Protein AF-A0A0Q6G2B2-F1 (afdb_monomer)

Secondary structure (DSSP, 8-state):
--PPPHHHHHHHHHHHHHHHHHTT--TTSHHHHHHHHHHHHHHHTT---HHHHHHHHHHHHHHHHHH--

Foldseek 3Di:
DPDQDPVNVVLLVVLLVVLCVVVVHDCPPPLNVVLSVQLVVCVVVVNPDSVVSSVVSVVSSVVVVVVVD

Solvent-accessible surface area (backbone atoms only — not comparable to full-atom values): 4043 Å² total; per-residue (Å²): 131,86,73,80,46,74,68,52,51,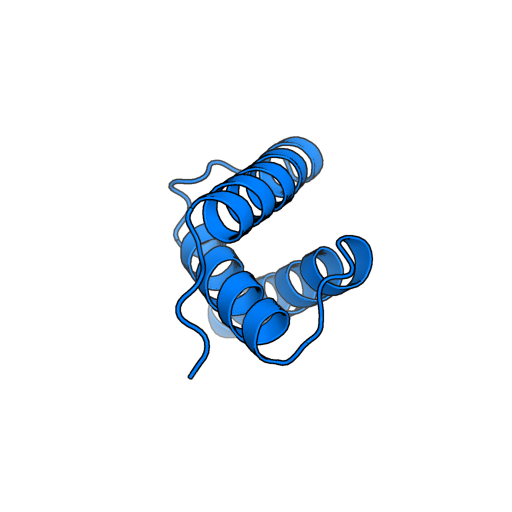51,52,52,50,53,55,49,49,54,49,27,63,75,67,75,46,58,84,83,39,73,69,37,54,54,32,55,54,50,41,52,54,37,40,76,72,68,51,74,52,65,69,59,45,49,52,52,33,54,53,49,48,57,49,53,59,59,72,74,105

pLDDT: mean 78.72, std 10.4, range [45.06, 87.56]

Radius of gyration: 12.01 Å; Cα contacts (8 Å, |Δi|>4): 38; chains: 1; bounding box: 25×25×31 Å

Mean predicted aligned error: 6.54 Å

Nearest PDB structures (foldseek):
  7jzn-assembly1_E  TM=4.537E-01  e=2.964E+00  synthetic construct

Structure (mmCIF, N/CA/C/O backbone):
data_AF-A0A0Q6G2B2-F1
#
_entry.id   AF-A0A0Q6G2B2-F1
#
loop_
_atom_site.group_PDB
_atom_site.id
_atom_site.type_symbol
_atom_site.label_atom_id
_atom_site.label_alt_id
_atom_site.label_comp_id
_atom_site.label_asym_id
_atom_site.label_entity_id
_atom_site.label_seq_id
_atom_site.pdbx_PDB_ins_code
_atom_site.Cartn_x
_atom_site.Cartn_y
_atom_site.Cartn_z
_atom_site.occupancy
_atom_site.B_iso_or_equiv
_atom_site.auth_seq_id
_atom_site.auth_comp_id
_atom_site.auth_asym_id
_atom_site.auth_atom_id
_atom_site.pdbx_PDB_model_num
ATOM 1 N N . MET A 1 1 ? 11.481 -14.608 -9.708 1.00 46.72 1 MET A N 1
ATOM 2 C CA . MET A 1 1 ? 11.041 -13.515 -8.822 1.00 46.72 1 MET A CA 1
ATOM 3 C C . MET A 1 1 ? 11.517 -12.244 -9.476 1.00 46.72 1 MET A C 1
ATOM 5 O O . MET A 1 1 ? 12.718 -12.010 -9.475 1.00 46.72 1 MET A O 1
ATOM 9 N N . ASP A 1 2 ? 10.612 -11.506 -10.110 1.00 57.16 2 ASP A N 1
ATOM 10 C CA . ASP A 1 2 ? 10.924 -10.161 -10.585 1.00 57.16 2 ASP A CA 1
ATOM 11 C C . ASP A 1 2 ? 11.176 -9.293 -9.353 1.00 57.16 2 ASP A C 1
ATOM 13 O O . ASP A 1 2 ? 10.292 -9.109 -8.510 1.00 57.16 2 ASP A O 1
ATOM 17 N N . ALA A 1 3 ? 12.422 -8.860 -9.185 1.00 67.69 3 ALA A N 1
ATOM 18 C CA . ALA A 1 3 ? 12.747 -7.842 -8.206 1.00 67.69 3 ALA A CA 1
ATOM 19 C C . ALA A 1 3 ? 12.052 -6.552 -8.653 1.00 67.69 3 ALA A C 1
ATOM 21 O O . ALA A 1 3 ? 12.172 -6.182 -9.817 1.00 67.69 3 ALA A O 1
ATOM 22 N N . LEU A 1 4 ? 11.319 -5.892 -7.751 1.00 73.25 4 LEU A N 1
ATOM 23 C CA . LEU A 1 4 ? 10.729 -4.586 -8.048 1.00 73.25 4 LEU A CA 1
ATOM 24 C C . L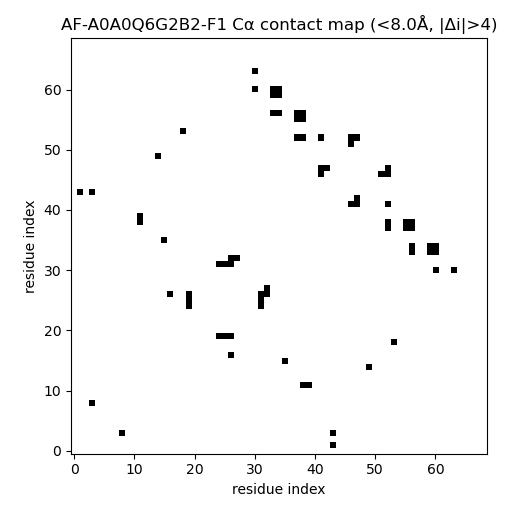EU A 1 4 ? 11.844 -3.649 -8.523 1.00 73.25 4 LEU A C 1
ATOM 26 O O . LEU A 1 4 ? 12.819 -3.433 -7.795 1.00 73.25 4 LEU A O 1
ATOM 30 N N . CYS A 1 5 ? 11.718 -3.117 -9.737 1.00 83.06 5 CYS A N 1
ATOM 31 C CA . CYS A 1 5 ? 12.659 -2.127 -10.233 1.00 83.06 5 CYS A CA 1
ATOM 32 C C . CYS A 1 5 ? 12.432 -0.790 -9.521 1.00 83.06 5 CYS A C 1
ATOM 34 O O . CYS A 1 5 ? 11.399 -0.559 -8.890 1.00 83.06 5 CYS A O 1
ATOM 36 N N . ALA A 1 6 ? 13.402 0.119 -9.630 1.00 82.81 6 ALA A N 1
ATOM 37 C CA . ALA A 1 6 ? 13.278 1.456 -9.051 1.00 82.81 6 ALA A CA 1
ATOM 38 C C . ALA A 1 6 ? 12.006 2.182 -9.536 1.00 82.81 6 ALA A C 1
ATOM 40 O O . ALA A 1 6 ? 11.357 2.859 -8.746 1.00 82.81 6 ALA A O 1
ATOM 41 N N . GLU A 1 7 ? 11.613 1.972 -10.796 1.00 83.31 7 GLU A N 1
ATOM 42 C CA . GLU A 1 7 ? 10.376 2.506 -11.384 1.00 83.31 7 GLU A CA 1
ATOM 43 C C . GLU A 1 7 ? 9.108 1.905 -10.759 1.00 83.31 7 GLU A C 1
ATOM 45 O O . GLU A 1 7 ? 8.148 2.630 -10.487 1.00 83.31 7 GLU A O 1
ATOM 50 N N . ASP A 1 8 ? 9.102 0.601 -10.463 1.00 83.19 8 ASP A N 1
ATOM 51 C CA . ASP A 1 8 ? 7.985 -0.029 -9.756 1.00 83.19 8 ASP A CA 1
ATOM 52 C C . ASP A 1 8 ? 7.884 0.502 -8.326 1.00 83.19 8 ASP A C 1
ATOM 54 O O . ASP A 1 8 ? 6.793 0.805 -7.854 1.00 83.19 8 ASP A O 1
ATOM 58 N N . ILE A 1 9 ? 9.017 0.661 -7.636 1.00 83.94 9 ILE A N 1
ATOM 59 C CA . ILE A 1 9 ? 9.051 1.212 -6.276 1.00 83.94 9 ILE A CA 1
ATOM 60 C C . ILE A 1 9 ? 8.526 2.651 -6.266 1.00 83.94 9 ILE A C 1
ATOM 62 O O . ILE A 1 9 ? 7.760 3.000 -5.368 1.00 83.94 9 ILE A O 1
ATOM 66 N N . ASP A 1 10 ? 8.902 3.474 -7.247 1.00 86.38 10 ASP A N 1
ATOM 67 C CA . ASP A 1 10 ? 8.422 4.855 -7.363 1.00 86.38 10 ASP A CA 1
ATOM 68 C C . ASP A 1 10 ? 6.908 4.903 -7.615 1.00 86.38 10 ASP A C 1
ATOM 70 O O . ASP A 1 10 ? 6.173 5.580 -6.892 1.00 86.38 10 ASP A O 1
ATOM 74 N N . THR A 1 11 ? 6.422 4.060 -8.532 1.00 84.62 11 THR A N 1
ATOM 75 C CA . THR A 1 11 ? 4.989 3.893 -8.815 1.00 84.62 11 THR A CA 1
ATOM 76 C C . THR A 1 11 ? 4.223 3.468 -7.563 1.00 84.62 11 THR A C 1
ATOM 78 O O . THR A 1 11 ? 3.206 4.069 -7.212 1.00 84.62 11 THR A O 1
ATOM 81 N N . LEU A 1 12 ? 4.725 2.466 -6.839 1.00 83.88 12 LEU A N 1
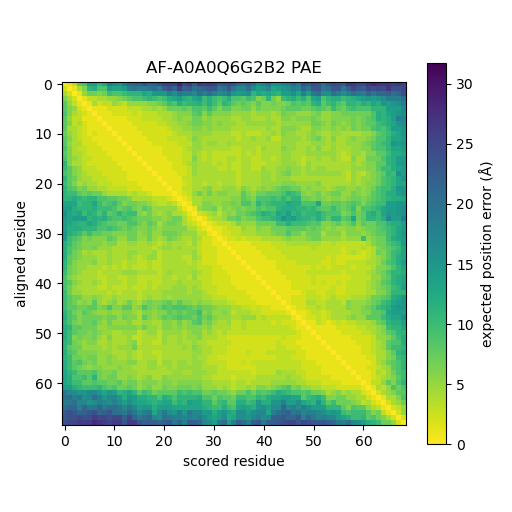ATOM 82 C CA . LEU A 1 12 ? 4.123 1.993 -5.596 1.00 83.88 12 LEU A CA 1
ATOM 83 C C . LEU A 1 12 ? 4.111 3.083 -4.521 1.00 83.88 12 LEU A C 1
ATOM 85 O O . LEU A 1 12 ? 3.108 3.243 -3.825 1.00 83.88 12 LEU A O 1
ATOM 89 N N . ARG A 1 13 ? 5.183 3.878 -4.413 1.00 85.06 13 ARG A N 1
ATOM 90 C CA . ARG A 1 13 ? 5.243 5.028 -3.500 1.00 85.06 13 ARG A CA 1
ATOM 91 C C . ARG A 1 13 ? 4.208 6.085 -3.845 1.00 85.06 13 ARG A C 1
ATOM 93 O O . ARG A 1 13 ? 3.611 6.631 -2.920 1.00 85.06 13 ARG A O 1
ATOM 100 N N . MET A 1 14 ? 3.999 6.359 -5.130 1.00 85.88 14 MET A N 1
ATOM 101 C CA . MET A 1 14 ? 3.029 7.341 -5.614 1.00 85.88 14 MET A CA 1
ATOM 102 C C . MET A 1 14 ? 1.585 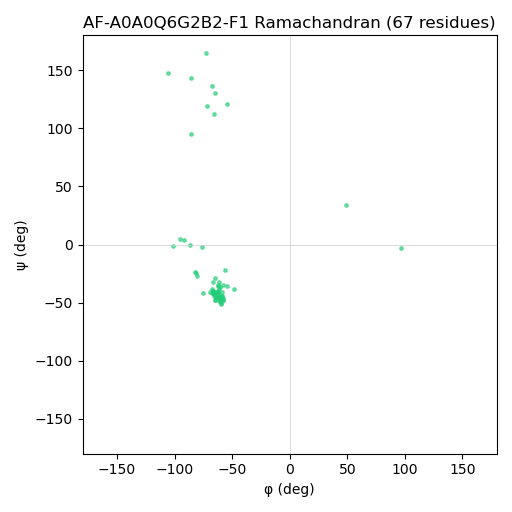6.879 -5.389 1.00 85.88 14 MET A C 1
ATOM 104 O O . MET A 1 14 ? 0.743 7.672 -4.971 1.00 85.88 14 MET A O 1
ATOM 108 N N . VAL A 1 15 ? 1.288 5.597 -5.619 1.00 83.50 15 VAL A N 1
ATOM 109 C CA . VAL A 1 15 ? -0.026 5.005 -5.304 1.00 83.50 15 VAL A CA 1
ATOM 110 C C . VAL A 1 15 ? -0.284 5.060 -3.800 1.00 83.50 15 VAL A C 1
ATOM 112 O O . VAL A 1 15 ? -1.373 5.427 -3.364 1.00 83.50 15 VAL A O 1
ATOM 115 N N . PHE A 1 16 ? 0.732 4.746 -2.999 1.00 83.75 16 PHE A N 1
ATOM 116 C CA . PHE A 1 16 ? 0.633 4.787 -1.547 1.00 83.75 16 PHE A CA 1
ATOM 117 C C . PHE A 1 16 ? 0.479 6.213 -0.996 1.00 83.75 16 PHE A C 1
ATOM 119 O O . PHE A 1 16 ? -0.301 6.418 -0.075 1.00 83.75 16 PHE A O 1
ATOM 126 N N . ASP A 1 17 ? 1.171 7.206 -1.568 1.00 85.19 17 ASP A N 1
ATOM 127 C CA . ASP A 1 17 ? 1.014 8.625 -1.200 1.00 85.19 17 ASP A CA 1
ATOM 128 C C . ASP A 1 17 ? -0.427 9.095 -1.427 1.00 85.19 17 ASP A C 1
ATOM 130 O O . ASP A 1 17 ? -1.070 9.576 -0.500 1.00 85.19 17 ASP A O 1
ATOM 134 N N . GLN A 1 18 ? -0.970 8.828 -2.619 1.00 84.12 18 GLN A N 1
ATOM 135 C CA . GLN A 1 18 ? -2.352 9.168 -2.964 1.00 84.12 18 GLN A CA 1
ATOM 136 C C . GLN A 1 18 ? -3.365 8.476 -2.048 1.00 84.12 18 GLN A C 1
ATOM 138 O O . GLN A 1 18 ? -4.389 9.059 -1.695 1.00 84.12 18 GLN A O 1
ATOM 143 N N . PHE A 1 19 ? -3.090 7.234 -1.643 1.00 82.56 19 PHE A N 1
ATOM 144 C CA . PHE A 1 19 ? -3.912 6.531 -0.665 1.00 82.56 19 PHE A CA 1
ATOM 145 C C . PHE A 1 19 ? -3.867 7.217 0.708 1.00 82.56 19 PHE A C 1
ATOM 147 O O . PHE A 1 19 ? -4.919 7.485 1.291 1.00 82.56 19 PHE A O 1
ATOM 154 N N . CYS A 1 20 ? -2.677 7.562 1.206 1.00 83.88 20 CYS A N 1
ATOM 155 C CA . CYS A 1 20 ? -2.514 8.306 2.455 1.00 83.88 20 CYS A CA 1
ATOM 156 C C . CYS A 1 20 ? -3.249 9.655 2.420 1.00 83.88 20 CYS A C 1
ATOM 158 O O . CYS A 1 20 ? -3.992 9.961 3.353 1.00 83.88 20 CYS A O 1
ATOM 160 N N . GLU A 1 21 ? -3.110 10.426 1.337 1.00 85.31 21 GLU A N 1
ATOM 161 C CA . GLU A 1 21 ? -3.808 11.703 1.152 1.00 85.31 21 GLU A CA 1
ATOM 162 C C . GLU A 1 21 ? -5.330 11.525 1.145 1.00 85.31 21 GLU A C 1
ATOM 164 O O . GLU A 1 21 ? -6.044 12.211 1.880 1.00 85.31 21 GLU A O 1
ATOM 169 N N . LYS A 1 22 ? -5.838 10.558 0.370 1.00 83.44 22 LYS A N 1
ATOM 170 C CA . LYS A 1 22 ? -7.276 10.278 0.253 1.00 83.44 22 LYS A CA 1
ATOM 171 C C . LYS A 1 22 ? -7.904 9.877 1.587 1.00 83.44 22 LYS A C 1
ATOM 173 O O . LYS A 1 22 ? -9.039 10.257 1.867 1.00 83.44 22 LYS A O 1
ATOM 178 N N . HIS A 1 23 ? -7.184 9.103 2.392 1.00 77.25 23 HIS A N 1
ATOM 179 C CA . HIS A 1 23 ? -7.667 8.602 3.678 1.00 77.25 23 HIS A CA 1
ATOM 180 C C . HIS A 1 23 ? -7.236 9.470 4.870 1.00 77.25 23 HIS A C 1
ATOM 182 O O . HIS A 1 23 ? -7.530 9.104 6.006 1.00 77.25 23 HIS A O 1
ATOM 188 N N . GLN A 1 24 ? -6.566 10.606 4.625 1.00 78.12 24 GLN A N 1
ATOM 189 C CA . GLN A 1 24 ? -6.003 11.500 5.647 1.00 78.12 24 GLN A CA 1
ATOM 190 C C . GLN A 1 24 ? -5.178 10.760 6.714 1.00 78.12 24 GLN A C 1
ATOM 192 O O . GLN A 1 24 ? -5.182 11.133 7.887 1.00 78.12 24 GLN A O 1
ATOM 197 N N . LYS A 1 25 ? -4.482 9.691 6.313 1.00 74.75 25 LYS A N 1
ATOM 198 C CA . LYS A 1 25 ? -3.648 8.875 7.200 1.00 74.75 25 LYS A CA 1
ATOM 199 C C . LYS A 1 25 ? -2.174 9.160 6.958 1.00 74.75 25 LYS A C 1
ATOM 201 O O . LYS A 1 25 ? -1.751 9.441 5.837 1.00 74.75 25 LYS A O 1
ATOM 206 N N . THR A 1 26 ? -1.374 9.064 8.010 1.00 74.69 26 THR A N 1
ATOM 207 C CA . THR A 1 26 ? 0.068 9.275 7.932 1.00 74.69 26 THR A CA 1
ATOM 208 C C . THR A 1 26 ? 0.774 7.988 7.536 1.00 74.69 26 THR A C 1
ATOM 210 O O . THR A 1 26 ? 0.441 6.906 8.001 1.00 74.69 26 THR A O 1
ATOM 213 N N . ARG A 1 27 ? 1.832 8.093 6.726 1.00 68.50 27 ARG A N 1
ATOM 214 C CA . ARG A 1 27 ? 2.672 6.932 6.373 1.00 68.50 27 ARG A CA 1
ATOM 215 C C . ARG A 1 27 ? 3.265 6.193 7.581 1.00 68.50 27 ARG A C 1
ATOM 217 O O . ARG A 1 27 ? 3.660 5.046 7.431 1.00 68.50 27 ARG A O 1
ATOM 224 N N . SER A 1 28 ? 3.358 6.860 8.731 1.00 69.56 28 SER A N 1
ATOM 225 C CA . SER A 1 28 ? 3.884 6.298 9.979 1.00 69.56 28 SER A CA 1
ATOM 226 C C . SER A 1 28 ? 2.839 5.567 10.827 1.00 69.56 28 SER A C 1
ATOM 228 O O . SER A 1 28 ? 3.179 5.096 11.909 1.00 69.56 28 SER A O 1
ATOM 230 N N . ASP A 1 29 ? 1.579 5.495 10.395 1.00 75.06 29 ASP A N 1
ATOM 231 C CA . ASP A 1 29 ? 0.577 4.683 11.081 1.00 75.06 29 ASP A CA 1
ATOM 2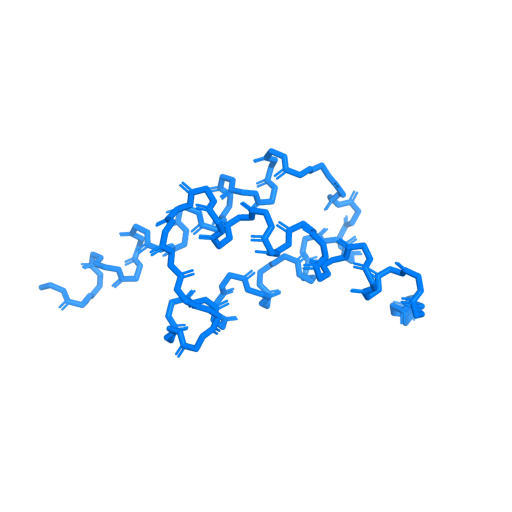32 C C . ASP A 1 29 ? 0.917 3.189 10.932 1.00 75.06 29 ASP A C 1
ATOM 234 O O . ASP A 1 29 ? 1.244 2.729 9.840 1.00 75.06 29 ASP A O 1
ATOM 238 N N . ALA A 1 30 ? 0.804 2.403 12.006 1.00 73.06 30 ALA A N 1
ATOM 239 C CA . ALA A 1 30 ? 1.052 0.953 11.954 1.00 73.06 30 ALA A CA 1
ATOM 240 C C . ALA A 1 30 ? 0.133 0.249 10.929 1.00 73.06 30 ALA A C 1
ATOM 242 O O . ALA A 1 30 ? 0.546 -0.640 10.184 1.00 73.06 30 ALA A O 1
ATOM 243 N N . ASP A 1 31 ? -1.095 0.753 10.815 1.00 73.44 31 ASP A N 1
ATOM 244 C CA . ASP A 1 31 ? -2.071 0.470 9.761 1.00 73.44 31 ASP A CA 1
ATOM 245 C C . ASP A 1 31 ? -1.501 0.579 8.331 1.00 73.44 31 ASP A C 1
ATOM 247 O O . ASP A 1 31 ? -1.854 -0.178 7.421 1.00 73.44 31 ASP A O 1
ATOM 251 N N . MET A 1 32 ? -0.629 1.563 8.109 1.00 79.00 32 MET A N 1
ATOM 252 C CA . MET A 1 32 ? -0.069 1.894 6.802 1.00 79.00 32 MET A CA 1
ATOM 253 C C . MET A 1 32 ? 1.080 0.964 6.415 1.00 79.00 32 MET A C 1
ATOM 255 O O . MET A 1 32 ? 1.250 0.684 5.226 1.00 79.00 32 MET A O 1
ATOM 259 N N . GLU A 1 33 ? 1.802 0.390 7.380 1.00 81.75 33 GLU A N 1
ATOM 260 C CA . GLU A 1 33 ? 2.788 -0.664 7.106 1.00 81.75 33 GLU A CA 1
ATOM 261 C C . GLU A 1 33 ? 2.121 -1.932 6.552 1.00 81.75 33 GLU A C 1
ATOM 263 O O . GLU A 1 33 ? 2.613 -2.530 5.587 1.00 81.75 33 GLU A O 1
ATOM 268 N N . VAL A 1 34 ? 0.957 -2.306 7.100 1.00 83.19 34 VAL A N 1
ATOM 269 C CA . VAL A 1 34 ? 0.148 -3.426 6.593 1.00 83.19 34 VAL A CA 1
ATOM 270 C C . VAL A 1 34 ? -0.277 -3.158 5.151 1.00 83.19 34 VAL A C 1
ATOM 272 O O . VAL A 1 34 ? -0.105 -4.019 4.284 1.00 83.19 34 VAL A O 1
ATOM 275 N N . CYS A 1 35 ? -0.761 -1.945 4.875 1.00 84.06 35 CYS A N 1
ATOM 276 C CA . CYS A 1 35 ? -1.163 -1.517 3.538 1.00 84.06 35 CYS A CA 1
ATOM 277 C C . CYS A 1 35 ? 0.004 -1.565 2.538 1.00 84.06 35 CYS A C 1
ATOM 279 O O . CYS A 1 35 ? -0.137 -2.133 1.455 1.00 84.06 35 CYS A O 1
ATOM 281 N N . ALA A 1 36 ? 1.175 -1.037 2.901 1.00 83.56 36 ALA A N 1
ATOM 282 C CA . ALA A 1 36 ? 2.354 -1.026 2.034 1.00 83.56 36 ALA A CA 1
ATOM 283 C C . ALA A 1 36 ? 2.807 -2.445 1.650 1.00 83.56 36 ALA A C 1
ATOM 285 O O . ALA A 1 36 ? 3.077 -2.726 0.480 1.00 83.56 36 ALA A O 1
ATOM 286 N N . ASN A 1 37 ? 2.839 -3.366 2.616 1.00 85.50 37 ASN A N 1
ATOM 287 C CA . ASN A 1 37 ? 3.213 -4.759 2.371 1.00 85.50 37 ASN A CA 1
ATOM 288 C C . ASN A 1 37 ? 2.177 -5.482 1.491 1.00 85.50 37 ASN A C 1
ATOM 290 O O . ASN A 1 37 ? 2.533 -6.234 0.581 1.00 85.50 37 ASN A O 1
ATOM 294 N N . LEU A 1 38 ? 0.886 -5.220 1.722 1.00 86.94 38 LEU A N 1
ATOM 295 C CA . LEU A 1 38 ? -0.201 -5.777 0.919 1.00 86.94 38 LEU A CA 1
ATOM 296 C C . LEU A 1 38 ? -0.111 -5.318 -0.542 1.00 86.94 38 LEU A C 1
ATOM 298 O O . LEU A 1 38 ? -0.206 -6.138 -1.455 1.00 86.94 38 LEU A O 1
ATOM 302 N N . ILE A 1 39 ? 0.129 -4.022 -0.752 1.00 86.12 39 ILE A N 1
ATOM 303 C CA . ILE A 1 39 ? 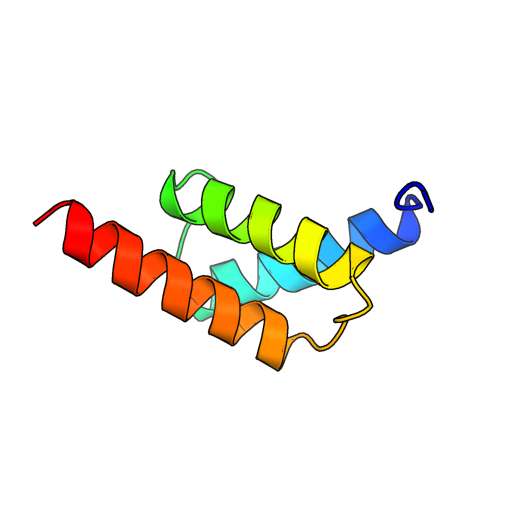0.271 -3.417 -2.076 1.00 86.12 39 ILE A CA 1
ATOM 304 C C . ILE A 1 39 ? 1.427 -4.061 -2.843 1.00 86.12 39 ILE A C 1
ATOM 306 O O . ILE A 1 39 ? 1.247 -4.471 -3.988 1.00 86.12 39 ILE A O 1
ATOM 310 N N . VAL A 1 40 ? 2.590 -4.217 -2.204 1.00 86.81 40 VAL A N 1
ATOM 311 C CA . VAL A 1 40 ? 3.763 -4.874 -2.802 1.00 86.81 40 VAL A CA 1
ATOM 312 C C . VAL A 1 40 ? 3.439 -6.305 -3.231 1.00 86.81 40 VAL A C 1
ATOM 314 O O . VAL A 1 40 ? 3.729 -6.685 -4.366 1.00 86.81 40 VAL A O 1
ATOM 317 N N . ARG A 1 41 ? 2.799 -7.097 -2.361 1.00 86.56 41 ARG A N 1
ATOM 318 C CA . ARG A 1 41 ? 2.431 -8.487 -2.681 1.00 86.56 41 ARG A CA 1
ATOM 319 C C . ARG A 1 41 ? 1.459 -8.579 -3.851 1.00 86.56 41 ARG A C 1
ATOM 321 O O . ARG A 1 41 ? 1.632 -9.430 -4.719 1.00 86.56 41 ARG A O 1
ATOM 328 N N . LEU A 1 42 ? 0.441 -7.722 -3.872 1.00 87.00 42 LEU A N 1
ATOM 329 C CA . LEU A 1 42 ? -0.555 -7.682 -4.941 1.00 87.00 42 LEU A CA 1
ATOM 330 C C . LEU A 1 42 ? 0.079 -7.275 -6.271 1.00 87.00 42 LEU A C 1
ATOM 332 O O . LEU A 1 42 ? -0.147 -7.933 -7.285 1.00 87.00 42 LEU A O 1
ATOM 336 N N . TYR A 1 43 ? 0.945 -6.266 -6.242 1.00 85.88 43 TYR A N 1
ATOM 337 C CA . TYR A 1 43 ? 1.672 -5.796 -7.413 1.00 85.88 43 TYR A CA 1
ATOM 338 C C . TYR A 1 43 ? 2.588 -6.881 -7.994 1.00 85.88 43 TYR A C 1
ATOM 340 O O . TYR A 1 43 ? 2.571 -7.131 -9.200 1.00 85.88 43 TYR A O 1
ATOM 348 N N . GLN A 1 44 ? 3.318 -7.604 -7.140 1.00 84.31 44 GLN A N 1
ATOM 349 C CA . GLN A 1 44 ? 4.123 -8.766 -7.539 1.00 84.31 44 GLN A CA 1
ATOM 350 C C . GLN A 1 44 ? 3.274 -9.939 -8.054 1.00 84.31 44 GLN A C 1
ATOM 352 O O . GLN A 1 44 ? 3.734 -10.708 -8.895 1.00 84.31 44 GLN A O 1
ATOM 357 N N . GLY A 1 45 ? 2.034 -10.069 -7.575 1.00 85.56 45 GLY A N 1
ATOM 358 C CA . GLY A 1 45 ? 1.046 -11.033 -8.065 1.00 85.56 45 GLY A CA 1
ATOM 359 C C . GLY A 1 45 ? 0.402 -10.655 -9.404 1.00 85.56 45 GLY A C 1
ATOM 360 O O . GLY A 1 45 ? -0.408 -11.423 -9.917 1.00 85.56 45 GLY A O 1
ATOM 361 N N . GLY A 1 46 ? 0.749 -9.495 -9.975 1.00 84.75 46 GLY A N 1
ATOM 362 C CA . GLY A 1 46 ? 0.212 -8.989 -11.241 1.00 84.75 46 GLY A CA 1
ATOM 363 C C . GLY A 1 46 ? -0.948 -7.999 -11.090 1.00 84.75 46 GLY A C 1
ATOM 364 O O . GLY A 1 46 ? -1.400 -7.439 -12.089 1.00 84.75 46 GLY A O 1
ATOM 365 N N . GLN A 1 47 ? -1.405 -7.725 -9.866 1.00 86.31 47 GLN A N 1
ATOM 366 C CA . GLN A 1 47 ? -2.461 -6.753 -9.597 1.00 86.31 47 GLN A CA 1
ATOM 367 C C . GLN A 1 47 ? -1.855 -5.350 -9.461 1.00 86.31 47 GLN A C 1
ATOM 369 O O . GLN A 1 47 ? -1.405 -4.952 -8.390 1.00 86.31 47 GLN A O 1
ATOM 374 N N . ARG A 1 48 ? -1.845 -4.588 -10.559 1.00 83.06 48 ARG A N 1
ATOM 375 C CA . ARG A 1 48 ? -1.309 -3.210 -10.598 1.00 83.06 48 ARG A CA 1
ATOM 376 C C . ARG A 1 48 ? -2.379 -2.120 -10.544 1.00 83.06 48 ARG A C 1
ATOM 378 O O . ARG A 1 48 ? -2.059 -0.938 -10.586 1.00 83.06 48 ARG A O 1
ATOM 385 N N . ASP A 1 49 ? -3.643 -2.522 -10.488 1.00 85.44 49 ASP A N 1
ATOM 386 C CA . ASP A 1 49 ? -4.773 -1.605 -10.520 1.00 85.44 49 ASP A CA 1
ATOM 387 C C . ASP A 1 49 ? -4.892 -0.816 -9.196 1.00 85.44 49 ASP A C 1
ATOM 389 O O . ASP A 1 49 ? -5.068 -1.427 -8.136 1.00 85.44 49 ASP A O 1
ATOM 393 N N . PRO A 1 50 ? -4.799 0.527 -9.224 1.00 79.12 50 PRO A N 1
ATOM 394 C CA . PRO A 1 50 ? -4.744 1.349 -8.017 1.00 79.12 50 PRO A CA 1
ATOM 395 C C . PRO A 1 50 ? -6.044 1.310 -7.203 1.00 79.12 50 PRO A C 1
ATOM 397 O O . PRO A 1 50 ? -5.993 1.369 -5.972 1.00 79.12 50 PRO A O 1
ATOM 400 N N . GLU A 1 51 ? -7.206 1.158 -7.847 1.00 84.62 51 GLU A N 1
ATOM 401 C CA . GLU A 1 51 ? -8.477 0.986 -7.137 1.00 84.62 51 GLU A CA 1
ATOM 402 C C . GLU A 1 51 ? -8.523 -0.349 -6.394 1.00 84.62 51 GLU A C 1
ATOM 404 O O . GLU A 1 51 ? -8.963 -0.409 -5.244 1.00 84.62 51 GLU A O 1
ATOM 409 N N . THR A 1 52 ? -8.033 -1.421 -7.016 1.00 87.56 52 THR A N 1
ATOM 410 C CA . THR A 1 52 ? -7.974 -2.733 -6.370 1.00 87.56 52 THR A CA 1
ATOM 411 C C . THR A 1 52 ? -7.014 -2.735 -5.186 1.00 87.56 52 THR A C 1
ATOM 413 O O . THR A 1 52 ? -7.357 -3.248 -4.121 1.00 87.56 52 THR A O 1
ATOM 416 N N . LEU A 1 53 ? -5.833 -2.135 -5.353 1.00 85.44 53 LEU A N 1
ATOM 417 C CA . LEU A 1 53 ? -4.842 -1.980 -4.288 1.00 85.44 53 LEU A CA 1
ATOM 418 C C . LEU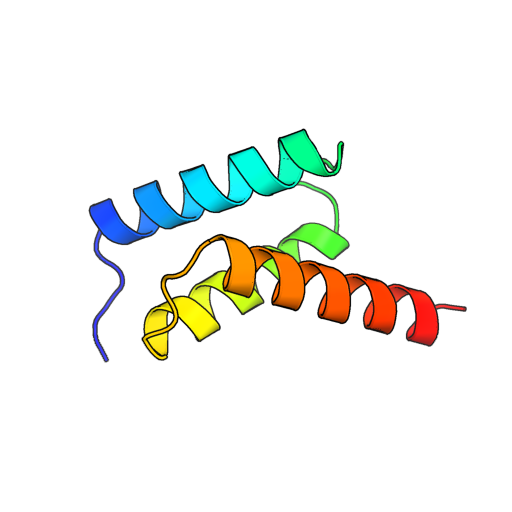 A 1 53 ? -5.426 -1.196 -3.102 1.00 85.44 53 LEU A C 1
ATOM 420 O O . LEU A 1 53 ? -5.310 -1.629 -1.957 1.00 85.44 53 LEU A O 1
ATOM 424 N N . THR A 1 54 ? -6.143 -0.108 -3.388 1.00 83.25 54 THR A N 1
ATOM 425 C CA . THR A 1 54 ? -6.851 0.711 -2.391 1.00 83.25 54 THR A CA 1
ATOM 426 C C . THR A 1 54 ? -7.895 -0.105 -1.625 1.00 83.25 54 THR A C 1
ATOM 428 O O . THR A 1 54 ? -7.855 -0.154 -0.398 1.00 83.25 54 THR A O 1
ATOM 431 N N . ARG A 1 55 ? -8.784 -0.820 -2.327 1.00 86.38 55 ARG A N 1
ATOM 432 C CA . ARG A 1 55 ? -9.834 -1.636 -1.690 1.00 86.38 55 ARG A CA 1
ATOM 433 C C . ARG A 1 55 ? -9.267 -2.754 -0.824 1.00 86.38 55 ARG A C 1
ATOM 435 O O . ARG A 1 55 ? -9.842 -3.085 0.210 1.00 86.38 55 ARG A O 1
ATOM 442 N N . ALA A 1 56 ? -8.155 -3.349 -1.247 1.00 86.56 56 ALA A N 1
ATOM 443 C CA . ALA A 1 56 ? -7.486 -4.392 -0.486 1.00 86.56 56 ALA A CA 1
ATOM 444 C C . ALA A 1 56 ? -6.898 -3.835 0.823 1.00 86.56 56 ALA A C 1
ATOM 446 O O . ALA A 1 56 ? -7.069 -4.450 1.876 1.00 86.56 56 ALA A O 1
ATOM 447 N N . CYS A 1 57 ? -6.298 -2.641 0.778 1.00 84.75 57 CYS A N 1
ATOM 448 C CA . CYS A 1 57 ? -5.870 -1.911 1.970 1.00 84.75 57 CYS A CA 1
ATOM 449 C C . CYS A 1 57 ? -7.049 -1.580 2.890 1.00 84.75 57 CYS A C 1
ATOM 451 O O . CYS A 1 57 ? -6.997 -1.885 4.075 1.00 84.75 57 CYS A O 1
ATOM 453 N N . GLU A 1 58 ? -8.148 -1.037 2.364 1.00 84.00 58 GLU A N 1
ATOM 454 C CA . GLU A 1 58 ? -9.348 -0.737 3.160 1.00 84.00 58 GLU A CA 1
ATOM 455 C C . GLU A 1 58 ? -9.926 -1.987 3.846 1.00 84.00 58 GLU A C 1
ATOM 457 O O . GLU A 1 58 ? -10.312 -1.936 5.015 1.00 84.00 58 GLU A O 1
ATOM 462 N N . ALA A 1 59 ? -9.952 -3.127 3.149 1.00 85.69 59 ALA A N 1
ATOM 463 C CA . ALA A 1 59 ? -10.398 -4.400 3.711 1.00 85.69 59 ALA A CA 1
ATOM 464 C C . ALA A 1 59 ? -9.458 -4.914 4.815 1.00 85.69 59 ALA A C 1
ATOM 466 O O . ALA A 1 59 ? -9.933 -5.411 5.842 1.00 85.69 59 ALA A O 1
ATOM 467 N N . ALA A 1 60 ? -8.143 -4.769 4.628 1.00 82.94 60 ALA A N 1
ATOM 468 C CA . ALA A 1 60 ? -7.143 -5.129 5.629 1.00 82.94 60 ALA A CA 1
ATOM 469 C C . ALA A 1 60 ? -7.266 -4.246 6.879 1.00 82.94 60 ALA A C 1
ATOM 471 O O . ALA A 1 60 ? -7.385 -4.777 7.979 1.00 82.94 60 ALA A O 1
ATOM 472 N N . LEU A 1 61 ? -7.362 -2.924 6.706 1.00 78.06 61 LEU A N 1
ATOM 473 C CA . LEU A 1 61 ? -7.557 -1.961 7.795 1.0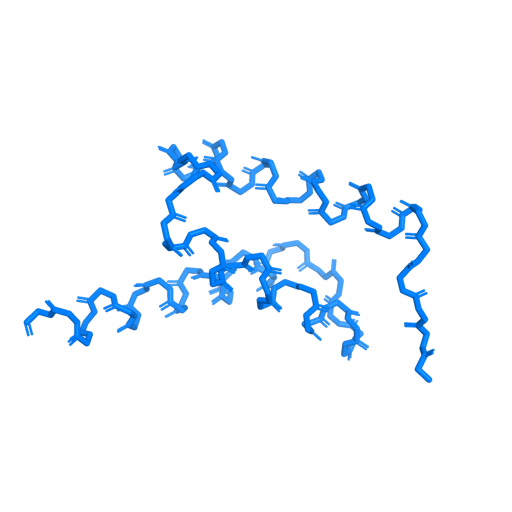0 78.06 61 LEU A CA 1
ATOM 474 C C . LEU A 1 61 ? -8.832 -2.243 8.586 1.00 78.06 61 LEU A C 1
ATOM 476 O O . LEU A 1 61 ? -8.828 -2.240 9.812 1.00 78.06 61 LEU A O 1
ATOM 480 N N . ARG A 1 62 ? -9.939 -2.524 7.892 1.00 77.75 62 ARG A N 1
ATOM 481 C CA . ARG A 1 62 ? -11.210 -2.864 8.540 1.00 77.75 62 ARG A CA 1
ATOM 482 C C . ARG A 1 62 ? -11.113 -4.143 9.370 1.00 77.75 62 ARG A C 1
ATOM 484 O O . ARG A 1 62 ? -11.787 -4.251 10.388 1.00 77.75 62 ARG A O 1
ATOM 491 N N . THR A 1 63 ? -10.314 -5.105 8.918 1.00 68.81 63 THR A N 1
ATOM 492 C CA . THR A 1 63 ? -10.105 -6.375 9.619 1.00 68.81 63 THR A CA 1
ATOM 493 C C . THR A 1 63 ? -9.194 -6.186 10.830 1.00 68.81 63 THR A C 1
ATOM 495 O O . THR A 1 63 ? -9.512 -6.696 11.897 1.00 68.81 63 THR A O 1
ATOM 498 N N . ASP A 1 64 ? -8.123 -5.402 10.705 1.00 64.06 64 ASP A N 1
ATOM 499 C CA . ASP A 1 64 ? -7.203 -5.088 11.806 1.00 64.06 64 ASP A CA 1
ATOM 500 C C . ASP A 1 64 ? -7.901 -4.314 12.941 1.00 64.06 64 ASP A C 1
ATOM 502 O O . ASP A 1 64 ? -7.846 -4.707 14.109 1.00 64.06 64 ASP A O 1
ATOM 506 N N . LEU A 1 65 ? -8.711 -3.313 12.579 1.00 57.69 65 LEU A N 1
ATOM 507 C CA . LEU A 1 65 ? -9.581 -2.585 13.510 1.00 57.69 65 LEU A CA 1
ATOM 508 C C . LEU A 1 65 ? -10.619 -3.489 14.192 1.00 57.69 65 LEU A C 1
ATOM 510 O O . LEU A 1 65 ? -10.997 -3.228 15.329 1.00 57.69 65 LEU A O 1
ATOM 514 N N . ALA A 1 66 ? -11.093 -4.539 13.513 1.00 58.09 66 ALA A N 1
ATOM 515 C CA . ALA A 1 66 ? -12.063 -5.483 14.071 1.00 58.09 66 ALA A CA 1
ATOM 516 C C . ALA A 1 66 ? -11.426 -6.552 14.975 1.00 58.09 66 ALA A C 1
ATOM 518 O O . ALA A 1 66 ? -12.111 -7.100 15.831 1.00 58.09 66 ALA A O 1
ATOM 519 N N . ILE A 1 67 ? -10.140 -6.863 14.787 1.00 53.59 67 ILE A N 1
ATOM 520 C CA . ILE A 1 67 ? -9.383 -7.800 15.636 1.00 53.59 67 ILE A CA 1
ATOM 521 C C . ILE A 1 67 ? -8.879 -7.098 16.910 1.00 53.59 67 ILE A C 1
ATOM 523 O O . ILE A 1 67 ? -8.658 -7.750 17.928 1.00 53.59 67 ILE A O 1
ATOM 527 N N . SER A 1 68 ? -8.741 -5.773 16.862 1.00 49.03 68 SER A N 1
ATOM 528 C CA . SER A 1 68 ? -8.245 -4.938 17.961 1.00 49.03 68 SER A CA 1
ATOM 529 C C . SER A 1 68 ? -9.341 -4.383 18.894 1.00 49.03 68 SER A C 1
ATOM 531 O O . SER A 1 68 ? -9.016 -3.591 19.780 1.00 49.03 68 SER A O 1
ATOM 533 N N . ALA A 1 69 ? -10.615 -4.752 18.688 1.00 45.06 69 ALA A N 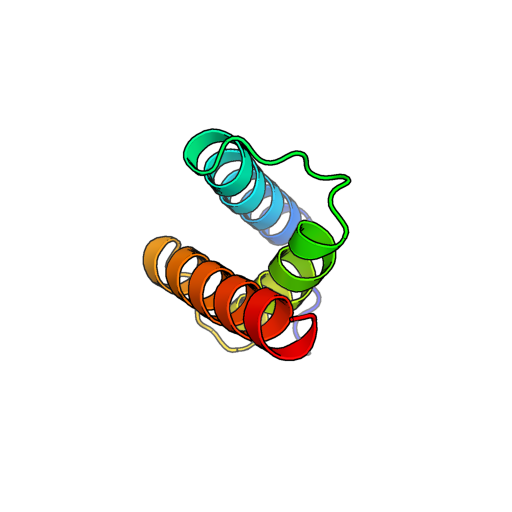1
ATOM 534 C CA . ALA A 1 69 ? -11.791 -4.229 19.404 1.00 45.06 69 ALA A CA 1
ATOM 535 C C . ALA A 1 69 ? -12.371 -5.202 20.445 1.00 45.06 69 ALA A C 1
ATOM 537 O O . ALA A 1 69 ? -12.384 -6.426 20.184 1.00 45.06 69 ALA A O 1
#

Sequence (69 aa):
MDALCAEDIDTLRMVFDQFCEKHQKTRSDADMEVCANLIVRLYQGGQRDPETLTRACEAALRTDLAISA